Protein AF-A0A420DUA0-F1 (afdb_monomer)

Structure (mmCIF, N/CA/C/O backbone):
data_AF-A0A420DUA0-F1
#
_entry.id   AF-A0A420DUA0-F1
#
loop_
_atom_site.group_PDB
_atom_site.id
_atom_site.type_symbol
_atom_site.label_atom_id
_atom_site.label_alt_id
_atom_site.label_comp_id
_atom_site.label_asym_id
_atom_site.label_entity_id
_atom_site.label_seq_id
_atom_site.pdbx_PDB_ins_code
_atom_site.Cartn_x
_atom_site.Cartn_y
_atom_site.Cartn_z
_atom_site.occupancy
_atom_site.B_iso_or_equiv
_atom_site.auth_seq_id
_atom_site.auth_comp_id
_atom_site.auth_asym_id
_atom_site.auth_atom_id
_atom_site.pdbx_PDB_model_num
ATOM 1 N N . MET A 1 1 ? 11.336 13.262 12.845 1.00 50.44 1 MET A N 1
ATOM 2 C CA . MET A 1 1 ? 9.900 13.340 12.471 1.00 50.44 1 MET A CA 1
ATOM 3 C C . MET A 1 1 ? 9.264 11.969 12.207 1.00 50.44 1 MET A C 1
ATOM 5 O O . MET A 1 1 ? 8.121 11.782 12.602 1.00 50.44 1 MET A O 1
ATOM 9 N N . MET A 1 2 ? 9.987 10.990 11.642 1.00 57.47 2 MET A N 1
ATOM 10 C CA . MET A 1 2 ? 9.4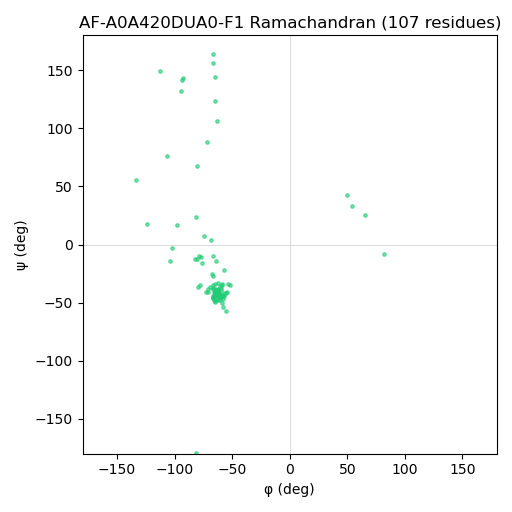81 9.634 11.335 1.00 57.47 2 MET A CA 1
ATOM 11 C C . MET A 1 2 ? 8.846 8.861 12.510 1.00 57.47 2 MET A C 1
ATOM 13 O O . MET A 1 2 ? 7.805 8.237 12.325 1.00 57.47 2 MET A O 1
ATOM 17 N N . GLN A 1 3 ? 9.423 8.922 13.718 1.00 65.31 3 GLN A N 1
ATOM 18 C CA . GLN A 1 3 ? 8.931 8.150 14.874 1.00 65.31 3 GLN A CA 1
ATOM 19 C C . GLN A 1 3 ? 7.530 8.575 15.335 1.00 65.31 3 GLN A C 1
ATOM 21 O O . GLN A 1 3 ? 6.694 7.720 15.599 1.00 65.31 3 GLN A O 1
ATOM 26 N N . ARG A 1 4 ? 7.234 9.883 15.372 1.00 67.69 4 ARG A N 1
ATOM 27 C CA . ARG A 1 4 ? 5.911 10.385 15.787 1.00 67.69 4 ARG A CA 1
ATOM 28 C C . ARG A 1 4 ? 4.811 9.963 14.808 1.00 67.69 4 ARG A C 1
ATOM 30 O O . ARG A 1 4 ? 3.722 9.616 15.242 1.00 67.69 4 ARG A O 1
ATOM 37 N N . ARG A 1 5 ? 5.112 9.959 13.504 1.00 69.12 5 ARG A N 1
ATOM 38 C CA . ARG A 1 5 ? 4.201 9.496 12.444 1.00 69.12 5 ARG A CA 1
ATOM 39 C C . ARG A 1 5 ? 3.939 7.993 12.556 1.00 69.12 5 ARG A C 1
ATOM 41 O O . ARG A 1 5 ? 2.783 7.593 12.565 1.00 69.12 5 ARG A O 1
ATOM 48 N N . LYS A 1 6 ? 4.992 7.179 12.713 1.00 68.31 6 LYS A N 1
ATOM 49 C CA . LYS A 1 6 ? 4.865 5.721 12.902 1.00 68.31 6 LYS A CA 1
ATOM 50 C C . LYS A 1 6 ? 4.010 5.388 14.127 1.00 68.31 6 LYS A C 1
ATOM 52 O O . LYS A 1 6 ? 3.096 4.583 14.025 1.00 68.31 6 LYS A O 1
ATOM 57 N N . LEU A 1 7 ? 4.235 6.094 15.232 1.00 70.38 7 LEU A N 1
ATOM 58 C CA . LEU A 1 7 ? 3.491 5.904 16.476 1.00 70.38 7 LEU A CA 1
ATOM 59 C C . LEU A 1 7 ? 2.009 6.308 16.344 1.00 70.38 7 LEU A C 1
ATOM 61 O O . LEU A 1 7 ? 1.138 5.620 16.860 1.00 70.38 7 LEU A O 1
ATOM 65 N N . LEU A 1 8 ? 1.695 7.379 15.603 1.00 72.38 8 LEU A N 1
ATOM 66 C CA . LEU A 1 8 ? 0.306 7.755 15.299 1.00 72.38 8 LEU A CA 1
ATOM 67 C C . LEU A 1 8 ? -0.400 6.728 14.402 1.00 72.38 8 LEU A C 1
ATOM 69 O O . LEU A 1 8 ? -1.576 6.450 14.613 1.00 72.38 8 LEU A O 1
ATOM 73 N N . LEU A 1 9 ? 0.305 6.150 13.428 1.00 70.94 9 LEU A N 1
ATOM 74 C CA . LEU A 1 9 ? -0.235 5.079 12.584 1.00 70.94 9 LEU A CA 1
ATOM 75 C C . LEU A 1 9 ? -0.428 3.777 13.383 1.00 70.94 9 LEU A C 1
ATOM 77 O O . LEU A 1 9 ? -1.423 3.084 13.208 1.00 70.94 9 LEU A O 1
ATOM 81 N N . GLU A 1 10 ? 0.456 3.466 14.326 1.00 73.12 10 GLU A N 1
ATOM 82 C CA . GLU A 1 10 ? 0.252 2.340 15.246 1.00 73.12 10 GLU A CA 1
ATOM 83 C C . GLU A 1 10 ? -0.970 2.552 16.151 1.00 73.12 10 GLU A C 1
ATOM 85 O O . GLU A 1 10 ? -1.758 1.625 16.328 1.00 73.12 10 GLU A O 1
ATOM 90 N N . ILE A 1 11 ? -1.185 3.775 16.655 1.00 69.12 11 ILE A N 1
ATOM 91 C CA . ILE A 1 11 ? -2.386 4.131 17.434 1.00 69.12 11 ILE A CA 1
ATOM 92 C C . ILE A 1 11 ? -3.663 3.975 16.600 1.00 69.12 11 ILE A C 1
ATOM 94 O O . ILE A 1 11 ? -4.669 3.493 17.112 1.00 69.12 11 ILE A O 1
ATOM 98 N N . LEU A 1 12 ? -3.625 4.333 15.314 1.00 74.50 12 LEU A N 1
ATOM 99 C CA . LEU A 1 12 ? -4.736 4.132 14.374 1.00 74.50 12 LEU A CA 1
ATOM 100 C C . LEU A 1 12 ? -4.896 2.663 13.933 1.00 74.50 12 LEU A C 1
ATOM 102 O O . LEU A 1 12 ? -5.682 2.372 13.034 1.00 74.50 12 LEU A O 1
ATOM 106 N N . ASN A 1 13 ? -4.145 1.741 14.544 1.00 79.75 13 ASN A N 1
ATOM 107 C CA . ASN A 1 13 ? -4.167 0.305 14.292 1.00 79.75 13 ASN A CA 1
ATOM 108 C C . ASN A 1 13 ? -4.070 -0.052 12.799 1.00 79.75 13 ASN A C 1
ATOM 110 O O . ASN A 1 13 ? -4.760 -0.948 12.325 1.00 79.75 13 ASN A O 1
ATOM 114 N N . ILE A 1 14 ? -3.199 0.622 12.036 1.00 84.19 14 ILE A N 1
ATOM 115 C CA . ILE A 1 14 ? -3.098 0.447 10.570 1.00 84.19 14 ILE A CA 1
ATOM 116 C C . ILE A 1 14 ? -2.823 -0.998 10.146 1.00 84.19 14 ILE A C 1
ATOM 118 O O . ILE A 1 14 ? -3.186 -1.397 9.043 1.00 84.19 14 ILE A O 1
ATOM 122 N N . LYS A 1 15 ? -2.276 -1.824 11.041 1.00 85.81 15 LYS A N 1
ATOM 123 C CA . LYS A 1 15 ? -2.131 -3.264 10.823 1.00 85.81 15 LYS A CA 1
ATOM 124 C C . LYS A 1 15 ? -3.451 -3.952 10.447 1.00 85.81 15 LYS A C 1
ATOM 126 O O . LYS A 1 15 ? -3.422 -4.870 9.637 1.00 85.81 15 LYS A O 1
ATOM 131 N N . GLN A 1 16 ? -4.593 -3.505 10.977 1.00 87.38 16 GLN A N 1
ATOM 132 C CA . GLN A 1 16 ? -5.905 -4.067 10.627 1.00 87.38 16 GLN A CA 1
ATOM 133 C C . GLN A 1 16 ? -6.308 -3.777 9.171 1.00 87.38 16 GLN A C 1
ATOM 135 O O . GLN A 1 16 ? -7.053 -4.539 8.561 1.00 87.38 16 GLN A O 1
ATOM 140 N N . LEU A 1 17 ? -5.766 -2.704 8.584 1.00 90.12 17 LEU A N 1
ATOM 141 C CA . LEU A 1 17 ? -6.028 -2.333 7.195 1.00 90.12 17 LEU A CA 1
ATOM 142 C C . LEU A 1 17 ? -5.265 -3.203 6.194 1.00 90.12 17 LEU A C 1
ATOM 144 O O . LEU A 1 17 ? -5.599 -3.199 5.014 1.00 90.12 17 LEU A O 1
ATOM 148 N N . VAL A 1 18 ? -4.247 -3.944 6.643 1.00 91.44 18 VAL A N 1
ATOM 149 C CA . VAL A 1 18 ? -3.464 -4.864 5.809 1.00 91.44 18 VAL A CA 1
ATOM 150 C C . VAL A 1 18 ? -4.231 -6.178 5.653 1.00 91.44 18 VAL A C 1
ATOM 152 O O . VAL A 1 18 ? -3.861 -7.222 6.189 1.00 91.44 18 VAL A O 1
ATOM 155 N N . ASP A 1 19 ? -5.355 -6.097 4.946 1.00 92.50 19 ASP A N 1
ATOM 156 C CA . ASP A 1 19 ? -6.192 -7.243 4.614 1.00 92.50 19 ASP A CA 1
ATOM 157 C C . ASP A 1 19 ? -5.651 -8.020 3.399 1.00 92.50 19 ASP A C 1
ATOM 159 O O . ASP A 1 19 ? -4.620 -7.683 2.807 1.00 92.50 19 ASP A O 1
ATOM 163 N N . ILE A 1 20 ? -6.356 -9.086 3.008 1.00 93.38 20 ILE A N 1
ATOM 164 C CA . ILE A 1 20 ? -5.939 -9.929 1.882 1.00 93.38 20 ILE A CA 1
ATOM 165 C C . ILE A 1 20 ? -5.813 -9.145 0.568 1.00 93.38 20 ILE A C 1
ATOM 167 O O . ILE A 1 20 ? -4.904 -9.420 -0.211 1.00 93.38 20 ILE A O 1
ATOM 171 N N . ARG A 1 21 ? -6.665 -8.138 0.336 1.00 94.00 21 ARG A N 1
ATOM 172 C CA . ARG A 1 21 ? -6.654 -7.346 -0.901 1.00 94.00 21 ARG A CA 1
ATOM 173 C C . ARG A 1 21 ? -5.451 -6.415 -0.933 1.00 94.00 21 ARG A C 1
ATOM 175 O O . ARG A 1 21 ? -4.787 -6.311 -1.960 1.00 94.00 21 ARG A O 1
ATOM 182 N N . VAL A 1 22 ? -5.125 -5.793 0.200 1.00 94.31 22 VAL A N 1
ATOM 183 C CA . VAL A 1 22 ? -3.905 -4.985 0.338 1.00 94.31 22 VAL A CA 1
ATOM 184 C C . VAL A 1 22 ? -2.663 -5.853 0.135 1.00 94.31 22 VAL A C 1
ATOM 186 O O . VAL A 1 22 ? -1.763 -5.464 -0.605 1.00 94.31 22 VAL A O 1
ATOM 189 N N . ILE A 1 23 ? -2.625 -7.057 0.713 1.00 94.31 23 ILE A N 1
ATOM 190 C CA . ILE A 1 23 ? -1.512 -8.004 0.526 1.00 94.31 23 ILE A CA 1
ATOM 191 C C . ILE A 1 23 ? -1.360 -8.406 -0.948 1.00 94.31 23 ILE A C 1
ATOM 193 O O . ILE A 1 23 ? -0.242 -8.439 -1.466 1.00 94.31 23 ILE A O 1
ATOM 197 N N . GLU A 1 24 ? -2.456 -8.708 -1.642 1.00 94.56 24 GLU A N 1
ATOM 198 C CA . GLU A 1 24 ? -2.433 -9.051 -3.068 1.00 94.56 24 GLU A CA 1
ATOM 199 C C . GLU A 1 24 ? -1.954 -7.883 -3.938 1.00 94.56 24 GLU A C 1
ATOM 201 O O . GLU A 1 24 ? -1.136 -8.089 -4.838 1.00 94.56 24 GLU A O 1
ATOM 206 N N . ALA A 1 25 ? -2.385 -6.655 -3.636 1.00 94.50 25 A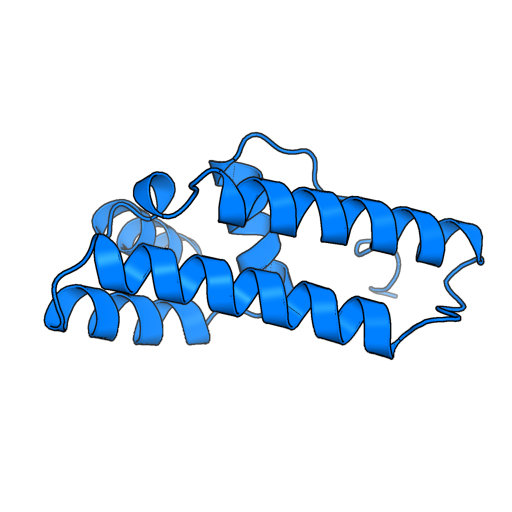LA A N 1
ATOM 207 C CA . ALA A 1 25 ? -1.914 -5.457 -4.325 1.00 94.50 25 ALA A CA 1
ATOM 208 C C . ALA A 1 25 ? -0.406 -5.219 -4.108 1.00 94.50 25 ALA A C 1
ATOM 210 O O . ALA A 1 25 ? 0.317 -4.914 -5.059 1.00 94.50 25 ALA A O 1
ATOM 211 N N . LEU A 1 26 ? 0.102 -5.433 -2.886 1.00 93.69 26 LEU A N 1
ATOM 212 C CA . LEU A 1 26 ? 1.538 -5.346 -2.588 1.00 93.69 26 LEU A CA 1
ATOM 213 C C . LEU A 1 26 ? 2.354 -6.374 -3.383 1.00 93.69 26 LEU A C 1
ATOM 215 O O . LEU A 1 26 ? 3.375 -6.017 -3.972 1.00 93.69 26 LEU A O 1
ATOM 219 N N . LYS A 1 27 ? 1.890 -7.628 -3.442 1.00 92.12 27 LYS A N 1
ATOM 220 C CA . LYS A 1 27 ? 2.539 -8.696 -4.223 1.00 92.12 27 LYS A CA 1
ATOM 221 C C . LYS A 1 27 ? 2.531 -8.402 -5.721 1.00 92.12 27 LYS A C 1
ATOM 223 O O . LYS A 1 27 ? 3.513 -8.669 -6.407 1.00 92.12 27 LYS A O 1
ATOM 228 N N . ARG A 1 28 ? 1.441 -7.835 -6.245 1.00 91.50 28 ARG A N 1
ATOM 229 C CA . ARG A 1 28 ? 1.358 -7.425 -7.654 1.00 91.50 28 ARG A CA 1
ATOM 230 C C . ARG A 1 28 ? 2.399 -6.359 -7.981 1.00 91.50 28 ARG A C 1
ATOM 232 O O . ARG A 1 28 ? 3.087 -6.465 -8.991 1.00 91.50 28 ARG A O 1
ATOM 239 N N . LEU A 1 29 ? 2.549 -5.362 -7.112 1.00 90.31 29 LEU A N 1
ATOM 240 C CA . LEU A 1 29 ? 3.575 -4.337 -7.277 1.00 90.31 29 LEU A CA 1
ATOM 241 C C . LEU A 1 29 ? 4.994 -4.913 -7.217 1.00 90.31 29 LEU A C 1
ATOM 243 O O . LEU A 1 29 ? 5.845 -4.507 -8.000 1.00 90.31 29 LEU A O 1
ATOM 247 N N . GLU A 1 30 ? 5.248 -5.876 -6.329 1.00 89.25 30 GLU A N 1
ATOM 248 C CA . GLU A 1 30 ? 6.531 -6.589 -6.270 1.00 89.25 30 GLU A CA 1
ATOM 249 C C . GLU A 1 30 ? 6.835 -7.328 -7.584 1.00 89.25 30 GLU A C 1
ATOM 251 O O . GLU A 1 30 ? 7.938 -7.213 -8.114 1.00 89.25 30 GLU A O 1
ATOM 256 N N . GLN A 1 31 ? 5.849 -8.021 -8.161 1.00 88.44 31 GLN A N 1
ATOM 257 C CA . GLN A 1 31 ? 5.997 -8.688 -9.459 1.00 88.44 31 GLN A CA 1
ATOM 258 C C . GLN A 1 31 ? 6.298 -7.696 -10.587 1.00 88.44 31 GLN A C 1
ATOM 260 O O . GLN A 1 31 ? 7.167 -7.956 -11.418 1.00 88.44 31 GLN A O 1
ATOM 265 N N . ILE A 1 32 ? 5.606 -6.553 -10.612 1.00 87.94 32 ILE A N 1
ATOM 266 C CA . ILE A 1 32 ? 5.837 -5.505 -11.613 1.00 87.94 32 ILE A CA 1
ATOM 267 C C . ILE A 1 32 ? 7.242 -4.921 -11.468 1.00 87.94 32 ILE A C 1
ATOM 269 O O . ILE A 1 32 ? 7.924 -4.760 -12.474 1.00 87.94 32 ILE A O 1
ATOM 273 N N . ASP A 1 33 ? 7.710 -4.651 -10.248 1.00 85.12 33 ASP A N 1
ATOM 274 C CA . ASP A 1 33 ? 9.079 -4.169 -10.043 1.00 85.12 33 ASP A CA 1
ATOM 275 C C . ASP A 1 33 ? 10.117 -5.194 -10.507 1.00 85.12 33 ASP A C 1
ATOM 277 O O . ASP A 1 33 ? 11.084 -4.814 -11.162 1.00 85.12 33 ASP A O 1
ATOM 281 N N . GLY A 1 34 ? 9.891 -6.486 -10.246 1.00 84.81 34 GLY A N 1
ATOM 282 C CA . GLY A 1 34 ? 10.746 -7.556 -10.763 1.00 84.81 34 GLY A CA 1
ATOM 283 C C . GLY A 1 34 ? 10.796 -7.582 -12.294 1.00 84.81 34 GLY A C 1
ATOM 284 O O . GLY A 1 34 ? 11.867 -7.760 -12.873 1.00 84.81 34 GLY A O 1
ATOM 285 N N . LEU A 1 35 ? 9.665 -7.336 -12.965 1.00 84.44 35 LEU A N 1
ATOM 286 C CA . LEU A 1 35 ? 9.620 -7.202 -14.424 1.00 84.44 35 LEU A CA 1
ATOM 287 C C . LEU A 1 35 ? 10.376 -5.960 -14.907 1.00 84.44 35 LEU A C 1
ATOM 289 O O . LEU A 1 35 ? 11.162 -6.058 -15.842 1.00 84.44 35 LEU A O 1
ATOM 293 N N . VAL A 1 36 ? 10.178 -4.802 -14.273 1.00 83.06 36 VAL A N 1
ATOM 294 C CA . VAL A 1 36 ? 10.890 -3.562 -14.630 1.00 83.06 36 VAL A CA 1
ATOM 295 C C . VAL A 1 36 ? 12.397 -3.729 -14.465 1.00 83.06 36 VAL A C 1
ATOM 297 O O . VAL A 1 36 ? 13.160 -3.320 -15.337 1.00 83.06 36 VAL A O 1
ATOM 300 N N . GLN A 1 37 ? 12.825 -4.371 -13.379 1.00 82.31 37 GLN A N 1
ATOM 301 C CA . GLN A 1 37 ? 14.228 -4.687 -13.144 1.00 82.31 37 GLN A CA 1
ATOM 302 C C . GLN A 1 37 ? 14.780 -5.640 -14.211 1.00 82.31 37 GLN A C 1
ATOM 304 O O . GLN A 1 37 ? 15.906 -5.456 -14.664 1.00 82.31 37 GLN A O 1
ATOM 309 N N . TRP A 1 38 ? 13.995 -6.633 -14.642 1.00 82.44 38 TRP A N 1
ATOM 310 C CA . TRP A 1 38 ? 14.390 -7.549 -15.715 1.00 82.44 38 TRP A CA 1
ATOM 311 C C . TRP A 1 38 ? 14.621 -6.835 -17.052 1.00 82.44 38 TRP A C 1
ATOM 313 O O . TRP A 1 38 ? 15.526 -7.208 -17.793 1.00 82.44 38 TRP A O 1
ATOM 323 N N . TYR A 1 39 ? 13.876 -5.764 -17.327 1.00 82.88 39 TYR A N 1
ATOM 324 C CA . TYR A 1 39 ? 14.126 -4.867 -18.458 1.00 82.88 39 TYR A CA 1
ATOM 325 C C . TYR A 1 39 ? 15.233 -3.829 -18.186 1.00 82.88 39 TYR A C 1
ATOM 327 O O . TYR A 1 39 ? 15.243 -2.768 -18.801 1.00 82.88 39 TYR A O 1
ATOM 335 N N . GLU A 1 40 ? 16.155 -4.097 -17.257 1.00 80.44 40 GLU A N 1
ATOM 336 C CA . GLU A 1 40 ? 17.262 -3.197 -16.888 1.00 80.44 40 GLU A CA 1
ATOM 337 C C . GLU A 1 40 ? 16.788 -1.783 -16.493 1.00 80.44 40 GLU A C 1
ATOM 339 O O . GLU A 1 40 ? 17.442 -0.780 -16.764 1.00 80.44 40 GLU A O 1
ATOM 344 N N . GLY A 1 41 ? 15.608 -1.681 -15.873 1.00 68.75 41 GLY A N 1
ATOM 345 C CA . GLY A 1 41 ? 15.021 -0.404 -15.461 1.00 68.75 41 GLY A CA 1
ATOM 346 C C . GLY A 1 41 ? 14.287 0.353 -16.574 1.00 68.75 41 GLY A C 1
ATOM 347 O O . GLY A 1 41 ? 13.565 1.309 -16.276 1.00 68.75 41 GLY A O 1
ATOM 348 N N . LEU A 1 42 ? 14.370 -0.092 -17.835 1.00 73.50 42 LEU A N 1
ATOM 349 C CA . LEU A 1 42 ? 13.483 0.369 -18.905 1.00 73.50 42 LEU A CA 1
ATOM 350 C C . LEU A 1 42 ? 12.094 -0.219 -18.674 1.00 73.50 42 LEU A C 1
ATOM 352 O O . LEU A 1 42 ? 11.765 -1.283 -19.183 1.00 73.50 42 LEU A O 1
ATOM 356 N N . ASN A 1 43 ? 11.263 0.475 -17.895 1.00 72.00 43 ASN A N 1
ATOM 357 C CA . ASN A 1 43 ? 9.885 0.055 -17.671 1.00 72.00 43 ASN A CA 1
ATOM 358 C C . ASN A 1 43 ? 9.104 0.092 -19.003 1.00 72.00 43 ASN A C 1
ATOM 360 O O . ASN A 1 43 ? 8.747 1.186 -19.450 1.00 72.00 43 ASN A O 1
ATOM 364 N N . PRO A 1 44 ? 8.779 -1.058 -19.629 1.00 77.88 44 PRO A N 1
ATOM 365 C CA . PRO A 1 44 ? 8.038 -1.071 -20.891 1.00 77.88 44 PRO A CA 1
ATOM 366 C C . PRO A 1 44 ? 6.546 -0.798 -20.670 1.00 77.88 44 PRO A C 1
ATOM 368 O O . PRO A 1 44 ? 5.797 -0.589 -21.622 1.00 77.88 44 PRO A O 1
ATOM 371 N N . PHE A 1 45 ? 6.104 -0.822 -19.409 1.00 82.12 45 PHE A N 1
ATOM 372 C CA . PHE A 1 45 ? 4.711 -0.784 -18.997 1.00 82.12 45 PHE A CA 1
ATOM 373 C C . PHE A 1 45 ? 4.493 0.234 -17.858 1.00 82.12 45 PHE A C 1
ATOM 375 O O . PHE A 1 45 ? 3.958 -0.128 -16.804 1.00 82.12 45 PHE A O 1
ATOM 382 N N . PRO A 1 46 ? 4.874 1.517 -18.031 1.00 83.62 46 PRO A N 1
ATOM 383 C CA . PRO A 1 46 ? 4.762 2.531 -16.977 1.00 83.62 46 PRO A CA 1
ATOM 384 C C . PRO A 1 46 ? 3.334 2.654 -16.438 1.00 83.62 46 PRO A C 1
ATOM 386 O O . PRO A 1 46 ? 3.125 2.637 -15.229 1.00 83.62 46 PRO A O 1
ATOM 389 N N . HIS A 1 47 ? 2.343 2.618 -17.326 1.00 88.44 47 HIS A N 1
ATOM 390 C CA . HIS A 1 47 ? 0.933 2.683 -16.945 1.00 88.44 47 HIS A CA 1
ATOM 391 C C . HIS A 1 47 ? 0.441 1.462 -16.161 1.00 88.44 47 HIS A C 1
ATOM 393 O O . HIS A 1 47 ? -0.490 1.579 -15.371 1.00 88.44 47 HIS A O 1
ATOM 399 N N . VAL A 1 48 ? 1.054 0.287 -16.344 1.00 88.06 48 VAL A N 1
ATOM 400 C CA . VAL A 1 48 ? 0.706 -0.906 -15.554 1.00 88.06 48 VAL A CA 1
ATOM 401 C C . VAL A 1 48 ? 1.198 -0.743 -14.118 1.00 88.06 48 VAL A C 1
ATOM 403 O O . VAL A 1 48 ? 0.488 -1.109 -13.183 1.00 88.06 48 VAL A O 1
ATOM 406 N N . LYS A 1 49 ? 2.378 -0.140 -13.933 1.00 87.12 49 LYS A N 1
ATOM 407 C CA . LYS A 1 49 ? 2.891 0.207 -12.605 1.00 87.12 49 LYS A CA 1
ATOM 408 C C . LYS A 1 49 ? 2.012 1.258 -11.927 1.00 87.12 49 LYS A C 1
ATOM 410 O O . LYS A 1 49 ? 1.573 1.028 -10.806 1.00 87.12 49 LYS A O 1
ATOM 415 N N . GLU A 1 50 ? 1.682 2.343 -12.6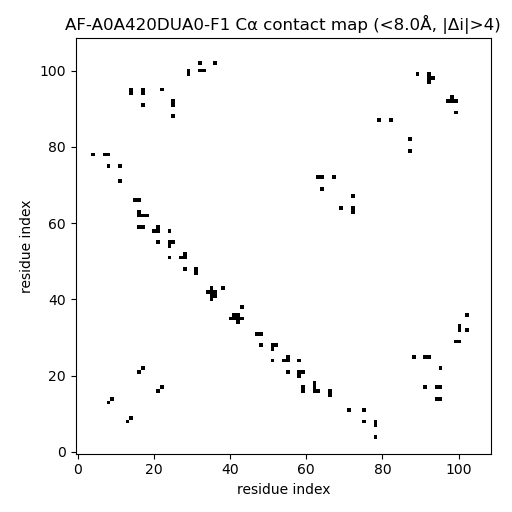27 1.00 89.25 50 GLU A N 1
ATOM 416 C CA . GLU A 1 50 ? 0.774 3.386 -12.120 1.00 89.25 50 GLU A CA 1
ATOM 417 C C . GLU A 1 50 ? -0.595 2.809 -11.726 1.00 89.25 50 GLU A C 1
ATOM 419 O O . GLU A 1 50 ? -1.140 3.144 -10.672 1.00 89.25 50 GLU A O 1
ATOM 424 N N . LEU A 1 51 ? -1.142 1.899 -12.541 1.00 91.25 51 LEU A N 1
ATOM 425 C CA . LEU A 1 51 ? -2.403 1.224 -12.246 1.00 91.2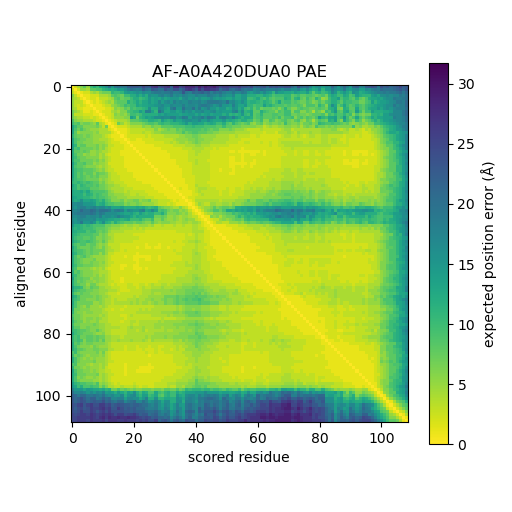5 51 LEU A CA 1
ATOM 426 C C . LEU A 1 51 ? -2.306 0.395 -10.962 1.00 91.25 51 LEU A C 1
ATOM 428 O O . LEU A 1 51 ? -3.169 0.520 -10.096 1.00 91.25 51 LEU A O 1
ATOM 432 N N . ALA A 1 52 ? -1.253 -0.408 -10.808 1.00 91.00 52 ALA A N 1
ATOM 433 C CA . ALA A 1 52 ? -1.058 -1.229 -9.616 1.00 91.00 52 ALA A CA 1
ATOM 434 C C . ALA A 1 52 ? -0.833 -0.387 -8.345 1.00 91.00 52 ALA A C 1
ATOM 436 O O . ALA A 1 52 ? -1.298 -0.752 -7.263 1.00 91.00 52 ALA A O 1
ATOM 437 N N . GLU A 1 53 ? -0.172 0.769 -8.458 1.00 91.06 53 GLU A N 1
ATOM 438 C CA . GLU A 1 53 ? -0.034 1.728 -7.353 1.00 91.06 53 GLU A CA 1
ATOM 439 C C . GLU A 1 53 ? -1.398 2.325 -6.970 1.00 91.06 53 GLU A C 1
ATOM 441 O O . GLU A 1 53 ? -1.732 2.434 -5.785 1.00 91.06 53 GLU A O 1
ATOM 446 N N . GLY A 1 54 ? -2.228 2.638 -7.969 1.00 91.50 54 GLY A N 1
ATOM 447 C CA . GLY A 1 54 ? -3.614 3.058 -7.774 1.00 91.50 54 GLY A CA 1
ATOM 448 C C . GLY A 1 54 ? -4.474 1.990 -7.093 1.00 91.50 54 GLY A C 1
ATOM 449 O O . GLY A 1 54 ? -5.224 2.306 -6.169 1.00 91.50 54 GLY A O 1
ATOM 450 N N . GLU A 1 55 ? -4.339 0.725 -7.491 1.00 92.62 55 GLU A N 1
ATOM 451 C CA . GLU A 1 55 ? -5.050 -0.407 -6.884 1.00 92.62 55 GLU A CA 1
ATOM 452 C C . GLU A 1 55 ? -4.665 -0.615 -5.416 1.00 92.62 55 GLU A C 1
ATOM 454 O O . GLU A 1 55 ? -5.543 -0.854 -4.582 1.00 92.62 55 GLU A O 1
ATOM 459 N N . LEU A 1 56 ? -3.378 -0.478 -5.073 1.00 93.56 56 LEU A N 1
ATOM 460 C CA . LEU A 1 56 ? -2.925 -0.530 -3.682 1.00 93.56 56 LEU A CA 1
ATOM 461 C C . LEU A 1 56 ? -3.581 0.577 -2.853 1.00 93.56 56 LEU A C 1
ATOM 463 O O . LEU A 1 56 ? -4.120 0.306 -1.777 1.00 93.56 56 LEU A O 1
ATOM 467 N N . LYS A 1 57 ? -3.571 1.814 -3.366 1.00 92.44 57 LYS A N 1
ATOM 468 C CA . LYS A 1 57 ? -4.204 2.954 -2.696 1.00 92.44 57 LYS A CA 1
ATOM 469 C C . LYS A 1 57 ? -5.695 2.710 -2.474 1.00 92.44 57 LYS A C 1
ATOM 471 O O . LYS A 1 57 ? -6.170 2.859 -1.351 1.00 92.44 57 LYS A O 1
ATOM 476 N N . GLN A 1 58 ? -6.419 2.310 -3.518 1.00 92.31 58 GLN A N 1
ATOM 477 C CA . GLN A 1 58 ? -7.857 2.049 -3.431 1.00 92.31 58 GLN A CA 1
ATOM 478 C C . GLN A 1 58 ? -8.174 0.913 -2.458 1.00 92.31 58 GLN A C 1
ATOM 480 O O . GLN A 1 58 ? -9.119 1.025 -1.683 1.00 92.31 58 GLN A O 1
ATOM 485 N N . SER A 1 59 ? -7.376 -0.157 -2.461 1.00 93.25 59 SER A N 1
ATOM 486 C CA . SER A 1 59 ? -7.564 -1.290 -1.548 1.00 93.25 59 SER A CA 1
ATOM 487 C C . SER A 1 59 ? -7.396 -0.862 -0.092 1.00 93.25 59 SER A C 1
ATOM 489 O O . SER A 1 59 ? -8.224 -1.203 0.749 1.00 93.25 59 SER A O 1
ATOM 491 N N . LEU A 1 60 ? -6.375 -0.050 0.196 1.00 93.31 60 LEU A N 1
ATOM 492 C CA . LEU A 1 60 ? -6.141 0.478 1.536 1.00 93.31 60 LEU A CA 1
ATOM 493 C C . LEU A 1 60 ? -7.242 1.451 1.976 1.00 93.31 60 LEU A C 1
ATOM 495 O O . LEU A 1 60 ? -7.724 1.360 3.102 1.00 93.31 60 LEU A O 1
ATOM 499 N N . GLU A 1 61 ? -7.656 2.372 1.103 1.00 91.75 61 GLU A N 1
ATOM 500 C CA . GLU A 1 61 ? -8.742 3.313 1.399 1.00 91.75 61 GLU A CA 1
ATOM 501 C C . GLU A 1 61 ? -10.073 2.579 1.622 1.00 91.75 61 GLU A C 1
ATOM 503 O O . GLU A 1 61 ? -10.815 2.931 2.537 1.00 91.75 61 GLU A O 1
ATOM 508 N N . ALA A 1 62 ? -10.357 1.526 0.850 1.00 92.00 62 ALA A N 1
ATOM 509 C CA . ALA A 1 62 ? -11.537 0.686 1.038 1.00 92.00 62 ALA A CA 1
ATOM 510 C C . ALA A 1 62 ? -11.494 -0.078 2.372 1.00 92.00 62 ALA A C 1
ATOM 512 O O . ALA A 1 62 ? -12.493 -0.104 3.095 1.00 92.00 62 ALA A O 1
ATOM 513 N N . ALA A 1 63 ? -10.341 -0.654 2.729 1.00 92.88 63 ALA A N 1
ATOM 514 C CA . ALA A 1 63 ? -10.146 -1.306 4.022 1.00 92.88 63 ALA A CA 1
ATOM 515 C C . ALA A 1 63 ? -10.335 -0.312 5.1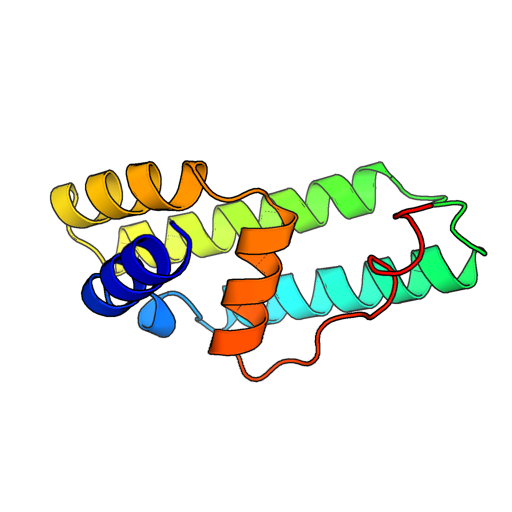80 1.00 92.88 63 ALA A C 1
ATOM 517 O O . ALA A 1 63 ? -11.029 -0.618 6.150 1.00 92.88 63 ALA A O 1
ATOM 518 N N . ALA A 1 64 ? -9.784 0.899 5.054 1.00 91.25 64 ALA A N 1
ATOM 519 C CA . ALA A 1 64 ? -9.932 1.963 6.041 1.00 91.25 64 ALA A CA 1
ATOM 520 C C . ALA A 1 64 ? -11.393 2.395 6.192 1.00 91.25 64 ALA A C 1
ATOM 522 O O . ALA A 1 64 ? -11.896 2.445 7.308 1.00 91.25 64 ALA A O 1
ATOM 523 N N . HIS A 1 65 ? -12.103 2.622 5.087 1.00 89.19 65 HIS A N 1
ATOM 524 C CA . HIS A 1 65 ? -13.527 2.957 5.116 1.00 89.19 65 HIS A CA 1
ATOM 525 C C . HIS A 1 65 ? -14.388 1.889 5.795 1.00 89.19 65 HIS A C 1
ATOM 527 O O . HIS A 1 65 ? -15.394 2.225 6.415 1.00 89.19 65 HIS A O 1
ATOM 533 N N . HIS A 1 66 ? -14.028 0.611 5.668 1.00 89.25 66 HIS A N 1
ATOM 534 C CA . HIS A 1 66 ? -14.800 -0.463 6.283 1.00 89.25 66 HIS A CA 1
ATOM 535 C C . HIS A 1 66 ? -14.528 -0.606 7.787 1.00 89.25 66 HIS A C 1
ATOM 537 O O . HIS A 1 66 ? -15.437 -0.955 8.541 1.00 89.25 66 HIS A O 1
ATOM 543 N N . GLN A 1 67 ? -13.286 -0.367 8.210 1.00 88.94 67 GLN A N 1
ATOM 544 C CA . GLN A 1 67 ? -12.808 -0.707 9.553 1.00 88.94 67 GLN A CA 1
ATOM 545 C C . GLN A 1 67 ? -12.679 0.496 10.494 1.00 88.94 67 GLN A C 1
ATOM 547 O O . GLN A 1 67 ? -12.537 0.306 11.699 1.00 88.94 67 GLN A O 1
ATOM 552 N N . MET A 1 68 ? -12.713 1.719 9.964 1.00 91.19 68 MET A N 1
ATOM 553 C CA . MET A 1 68 ? -12.568 2.956 10.728 1.00 91.19 68 MET A CA 1
ATOM 554 C C . MET A 1 68 ? -13.863 3.762 10.731 1.00 91.19 68 MET A C 1
ATOM 556 O O . MET A 1 68 ? -14.625 3.776 9.765 1.00 91.19 68 MET A O 1
ATOM 560 N N . THR A 1 69 ? -14.080 4.504 11.810 1.00 90.62 69 THR A N 1
ATOM 561 C CA . THR A 1 69 ? -15.066 5.586 11.832 1.00 90.62 69 THR A CA 1
ATOM 562 C C . THR A 1 69 ? -14.638 6.730 10.908 1.00 90.62 69 THR A C 1
ATOM 564 O O . THR A 1 69 ? -13.477 6.850 10.517 1.00 90.62 69 THR A O 1
ATOM 567 N N . GLU A 1 70 ? -15.561 7.629 10.570 1.00 88.69 70 GLU A N 1
ATOM 568 C CA . GLU A 1 70 ? -15.271 8.764 9.683 1.00 88.69 70 GLU A CA 1
ATOM 569 C C . GLU A 1 70 ? -14.182 9.706 10.239 1.00 88.69 70 GLU A C 1
ATOM 571 O O . GLU A 1 70 ? -13.347 10.225 9.488 1.00 88.69 70 GLU A O 1
ATOM 576 N N . SER A 1 71 ? -14.141 9.899 11.563 1.00 87.56 71 SER A N 1
ATOM 577 C CA . SER A 1 71 ? -13.120 10.716 12.229 1.00 87.56 71 SER A CA 1
ATOM 578 C C . SER A 1 71 ? -11.745 10.044 12.214 1.00 87.56 71 SER A C 1
ATOM 580 O O . SER A 1 71 ? -10.743 10.709 11.939 1.00 87.56 71 SER A O 1
ATOM 582 N N . GLU A 1 72 ? -11.691 8.731 12.445 1.00 87.88 72 GLU A N 1
ATOM 583 C CA . GLU A 1 72 ? -10.470 7.926 12.343 1.00 87.88 72 GLU A CA 1
ATOM 584 C C . GLU A 1 72 ? -9.954 7.876 10.907 1.00 87.88 72 GLU A C 1
ATOM 586 O O . GLU A 1 72 ? -8.768 8.106 10.687 1.00 87.88 72 GLU A O 1
ATOM 591 N N . PHE A 1 73 ? -10.836 7.677 9.925 1.00 89.12 73 PHE A N 1
ATOM 592 C CA . PHE A 1 73 ? -10.486 7.697 8.506 1.00 89.12 73 PHE A CA 1
ATOM 593 C C . PHE A 1 73 ? -9.900 9.052 8.091 1.00 89.12 73 PHE A C 1
ATOM 595 O O . PHE A 1 73 ? -8.861 9.117 7.434 1.00 89.12 73 PHE A O 1
ATOM 602 N N . SER A 1 74 ? -10.519 10.152 8.527 1.00 88.88 74 SER A N 1
ATOM 603 C CA . SER A 1 74 ? -10.028 11.507 8.253 1.00 88.88 74 SER A CA 1
ATOM 604 C C . SER A 1 74 ? -8.655 11.763 8.886 1.00 88.88 74 SER A C 1
ATOM 606 O O . SER A 1 74 ? -7.773 12.362 8.261 1.00 88.88 74 SER A O 1
ATOM 608 N N . ALA A 1 75 ? -8.448 11.297 10.123 1.00 87.62 75 ALA A N 1
ATOM 609 C CA . ALA A 1 75 ? -7.166 11.396 10.814 1.00 87.62 75 ALA A CA 1
ATOM 610 C C . ALA A 1 75 ? -6.088 10.533 10.142 1.00 87.62 75 ALA A C 1
ATOM 612 O O . ALA A 1 75 ? -4.975 11.017 9.922 1.00 87.62 75 ALA A O 1
ATOM 613 N N . PHE A 1 76 ? -6.434 9.298 9.769 1.00 89.06 76 PHE A N 1
ATOM 614 C CA . PHE A 1 76 ? -5.591 8.396 8.996 1.00 89.06 76 PHE A CA 1
ATOM 615 C C . PHE A 1 76 ? -5.156 9.055 7.697 1.00 89.06 76 PHE A C 1
ATOM 617 O O . PHE A 1 76 ? -3.960 9.235 7.505 1.00 89.06 76 PHE A O 1
ATOM 624 N N . LYS A 1 77 ? -6.095 9.502 6.860 1.00 89.25 77 LYS A N 1
ATOM 625 C CA . LYS A 1 77 ? -5.795 10.099 5.555 1.00 89.25 77 LYS A CA 1
ATOM 626 C C . LYS A 1 77 ? -4.859 11.301 5.674 1.00 89.25 77 LYS A C 1
ATOM 628 O O . LYS A 1 77 ? -3.846 11.365 4.986 1.00 89.25 77 LYS A O 1
ATOM 633 N N . ARG A 1 78 ? -5.107 12.195 6.641 1.00 88.50 78 ARG A N 1
ATOM 634 C CA . ARG A 1 78 ? -4.229 13.348 6.912 1.00 88.50 78 ARG A CA 1
ATOM 635 C C . ARG A 1 78 ? -2.798 12.939 7.280 1.00 88.50 78 ARG A C 1
ATOM 637 O O . ARG A 1 78 ? -1.867 13.665 6.939 1.00 88.50 78 ARG A O 1
ATOM 644 N N . GLN A 1 79 ? -2.611 11.855 8.031 1.00 85.69 79 GLN A N 1
ATOM 645 C CA . GLN A 1 79 ? -1.274 11.357 8.381 1.00 85.69 79 GLN A CA 1
ATOM 646 C C . GLN A 1 79 ? -0.648 10.551 7.239 1.00 85.69 79 GLN A C 1
ATOM 648 O O . GLN A 1 79 ? 0.559 10.632 7.019 1.00 85.69 79 GLN A O 1
ATOM 653 N N . TRP A 1 80 ? -1.467 9.794 6.515 1.00 88.38 80 TRP A N 1
ATOM 654 C CA . TRP A 1 80 ? -1.067 8.922 5.422 1.00 88.38 80 TRP A CA 1
ATOM 655 C C . TRP A 1 80 ? -0.545 9.716 4.228 1.00 88.38 80 TRP A C 1
ATOM 657 O O . TRP A 1 80 ? 0.550 9.438 3.746 1.00 88.38 80 TRP A O 1
ATOM 667 N N . ASP A 1 81 ? -1.251 10.777 3.835 1.00 88.88 81 ASP A N 1
ATOM 668 C CA . ASP A 1 81 ? -0.892 11.640 2.703 1.00 88.88 81 ASP A CA 1
ATOM 669 C C . ASP A 1 81 ? 0.402 12.451 2.934 1.00 88.88 81 ASP A C 1
ATOM 671 O O . ASP A 1 81 ? 0.935 13.052 2.006 1.00 88.88 81 ASP A O 1
ATOM 675 N N . GLN A 1 82 ? 0.946 12.460 4.159 1.00 87.50 82 GLN A N 1
ATOM 676 C CA . GLN A 1 82 ? 2.262 13.049 4.454 1.00 87.50 82 GLN A CA 1
ATOM 677 C C . GLN A 1 82 ? 3.431 12.110 4.129 1.00 87.50 82 GLN A C 1
ATOM 679 O O . GLN A 1 82 ? 4.586 12.532 4.195 1.00 87.50 82 GLN A O 1
ATOM 684 N N . ALA A 1 83 ? 3.168 10.827 3.880 1.00 84.94 83 ALA A N 1
ATOM 685 C CA . ALA A 1 83 ? 4.176 9.869 3.450 1.00 84.94 83 ALA A CA 1
ATOM 686 C C . ALA A 1 83 ? 4.204 9.787 1.921 1.00 84.94 83 ALA A C 1
ATOM 688 O O . ALA A 1 83 ? 3.158 9.827 1.275 1.00 84.94 83 ALA A O 1
ATOM 689 N N . THR A 1 84 ? 5.395 9.653 1.335 1.00 85.38 84 THR A N 1
ATOM 690 C CA . THR A 1 84 ? 5.498 9.418 -0.114 1.00 85.38 84 THR A CA 1
ATOM 691 C C . THR A 1 84 ? 4.913 8.042 -0.466 1.00 85.38 84 THR A C 1
ATOM 693 O O . THR A 1 84 ? 4.912 7.155 0.393 1.00 85.38 84 THR A O 1
ATOM 696 N N . PRO A 1 85 ? 4.463 7.797 -1.712 1.00 83.75 85 PRO A N 1
ATOM 697 C CA . PRO A 1 85 ? 3.969 6.476 -2.121 1.00 83.75 85 PRO A CA 1
ATOM 698 C C . PRO A 1 85 ? 4.957 5.342 -1.810 1.00 83.75 85 PRO A C 1
ATOM 700 O O . PRO A 1 85 ? 4.568 4.251 -1.390 1.00 83.75 85 PRO A O 1
ATOM 703 N N . LEU A 1 86 ? 6.254 5.633 -1.928 1.00 83.56 86 LEU A N 1
ATOM 704 C CA . LEU A 1 86 ? 7.329 4.717 -1.575 1.00 83.56 86 LEU A CA 1
ATOM 705 C C . LEU A 1 86 ? 7.365 4.398 -0.075 1.00 83.56 86 LEU A C 1
ATOM 707 O O . LEU A 1 86 ? 7.422 3.233 0.320 1.00 83.56 86 LEU A O 1
ATOM 711 N N . GLU A 1 87 ? 7.314 5.429 0.773 1.00 86.25 87 GLU A N 1
ATOM 712 C CA . GLU A 1 87 ? 7.280 5.268 2.228 1.00 86.25 87 GLU A CA 1
ATOM 713 C C . GLU A 1 87 ? 6.028 4.516 2.687 1.00 86.25 87 GLU A C 1
ATOM 715 O O . GLU A 1 87 ? 6.120 3.645 3.555 1.00 86.25 87 GLU A O 1
ATOM 720 N N . GLN A 1 88 ? 4.878 4.845 2.094 1.00 88.69 88 GLN A N 1
ATOM 721 C CA . GLN A 1 88 ? 3.592 4.195 2.330 1.00 88.69 88 GLN A CA 1
ATOM 722 C C . GLN A 1 88 ? 3.681 2.702 2.021 1.00 88.69 88 GLN A C 1
ATOM 724 O O . GLN A 1 88 ? 3.417 1.870 2.888 1.00 88.69 88 GLN A O 1
ATOM 729 N N . ARG A 1 89 ? 4.132 2.351 0.812 1.00 89.06 89 ARG A N 1
ATOM 730 C CA . ARG A 1 89 ? 4.305 0.958 0.398 1.00 89.06 89 ARG A CA 1
ATOM 731 C C . ARG A 1 89 ? 5.285 0.212 1.296 1.00 89.06 89 ARG A C 1
ATOM 733 O O . ARG A 1 89 ? 4.972 -0.891 1.733 1.00 89.06 89 ARG A O 1
ATOM 740 N N . ARG A 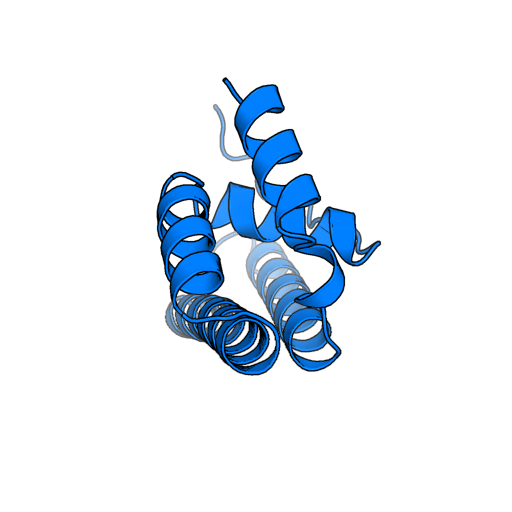1 90 ? 6.437 0.812 1.622 1.00 87.31 90 ARG A N 1
ATOM 741 C CA . ARG A 1 90 ? 7.426 0.201 2.525 1.00 87.31 90 ARG A CA 1
ATOM 742 C C . ARG A 1 90 ? 6.816 -0.118 3.888 1.00 87.31 90 ARG A C 1
ATOM 744 O O . ARG A 1 90 ? 7.035 -1.204 4.415 1.00 87.31 90 ARG A O 1
ATOM 751 N N . TYR A 1 91 ? 6.037 0.808 4.439 1.00 88.00 91 TYR A N 1
ATOM 752 C CA . TYR A 1 91 ? 5.360 0.603 5.714 1.00 88.00 91 TYR A CA 1
ATOM 753 C C . TYR A 1 91 ? 4.315 -0.520 5.640 1.00 88.00 91 TYR A C 1
ATOM 755 O O . TYR A 1 91 ? 4.257 -1.361 6.532 1.00 88.00 91 TYR A O 1
ATOM 763 N N . LEU A 1 92 ? 3.536 -0.596 4.557 1.00 91.00 92 LEU A N 1
ATOM 764 C CA . LEU A 1 92 ? 2.576 -1.686 4.357 1.00 91.00 92 LEU A CA 1
ATOM 765 C C . LEU A 1 92 ? 3.264 -3.050 4.192 1.00 91.00 92 LEU A C 1
ATOM 767 O O . LEU A 1 92 ? 2.793 -4.026 4.768 1.00 91.00 92 LEU A O 1
ATOM 771 N N . CYS A 1 93 ? 4.390 -3.126 3.473 1.00 91.25 93 CYS A N 1
ATOM 772 C CA . CYS A 1 93 ? 5.206 -4.343 3.385 1.00 91.25 93 CYS A CA 1
ATOM 773 C C . CYS A 1 93 ? 5.720 -4.783 4.766 1.00 91.25 93 CYS A C 1
ATOM 775 O O . CYS A 1 93 ? 5.604 -5.961 5.100 1.00 91.25 93 CYS A O 1
ATOM 777 N N . GLU A 1 94 ? 6.222 -3.846 5.586 1.00 90.25 94 GLU A N 1
ATOM 778 C CA . GLU A 1 94 ? 6.667 -4.119 6.965 1.00 90.25 94 GLU A CA 1
ATOM 779 C C . GLU A 1 94 ? 5.525 -4.719 7.800 1.00 90.25 94 GLU A C 1
ATOM 781 O O . GLU A 1 94 ? 5.700 -5.748 8.451 1.00 90.25 94 GLU A O 1
ATOM 786 N N . LEU A 1 95 ? 4.332 -4.121 7.731 1.00 89.88 95 LEU A N 1
ATOM 787 C CA . LEU A 1 95 ? 3.150 -4.612 8.443 1.00 89.88 95 LEU A CA 1
ATOM 788 C C . LEU A 1 95 ? 2.659 -5.976 7.932 1.00 89.88 95 LEU A C 1
ATOM 790 O O . LEU A 1 95 ? 2.176 -6.783 8.729 1.00 89.88 95 LEU A O 1
ATOM 794 N N . ALA A 1 96 ? 2.787 -6.234 6.628 1.00 89.75 96 ALA A N 1
ATOM 795 C CA . ALA A 1 96 ? 2.405 -7.487 5.980 1.00 89.75 96 ALA A CA 1
ATOM 796 C C . ALA A 1 96 ? 3.434 -8.619 6.170 1.00 89.75 96 ALA A C 1
ATOM 798 O O . ALA A 1 96 ? 3.156 -9.760 5.800 1.00 89.75 96 ALA A O 1
ATOM 799 N N . GLY A 1 97 ? 4.626 -8.321 6.702 1.00 89.44 97 GLY A N 1
ATOM 800 C CA . GLY A 1 97 ? 5.740 -9.271 6.755 1.00 89.44 97 GLY A CA 1
ATOM 801 C C . GLY A 1 97 ? 6.282 -9.649 5.371 1.00 89.44 97 GLY A C 1
ATOM 802 O O . GLY A 1 97 ? 6.830 -10.737 5.207 1.00 89.44 97 GLY A O 1
ATOM 803 N N . LEU A 1 98 ? 6.101 -8.780 4.373 1.00 87.31 98 LEU A N 1
ATOM 804 C CA . LEU A 1 98 ? 6.585 -8.985 3.010 1.00 87.31 98 LEU A CA 1
ATOM 805 C C . LEU A 1 98 ? 7.965 -8.353 2.829 1.00 87.31 98 LEU A C 1
ATOM 807 O O . LEU A 1 98 ? 8.251 -7.276 3.358 1.00 87.31 98 LEU A O 1
ATOM 811 N N . SER A 1 99 ? 8.812 -9.014 2.042 1.00 77.81 99 SER A N 1
ATOM 812 C CA . SER A 1 99 ? 10.082 -8.447 1.602 1.00 77.81 99 SER A CA 1
ATOM 813 C C . SER A 1 99 ? 9.837 -7.234 0.703 1.00 77.81 99 SER A C 1
ATOM 815 O O . SER A 1 99 ? 8.875 -7.176 -0.060 1.00 77.81 99 SER A O 1
ATOM 817 N N . TYR A 1 100 ? 10.707 -6.236 0.822 1.00 69.44 100 TYR A N 1
ATOM 818 C CA . TYR A 1 100 ? 10.662 -5.047 -0.016 1.00 69.44 100 TYR A CA 1
ATOM 819 C C . TYR A 1 100 ? 11.607 -5.233 -1.214 1.00 69.44 100 TYR A C 1
ATOM 821 O O . TYR A 1 100 ? 12.757 -5.624 -0.989 1.00 69.44 100 TYR A O 1
ATOM 829 N N . PRO A 1 101 ? 11.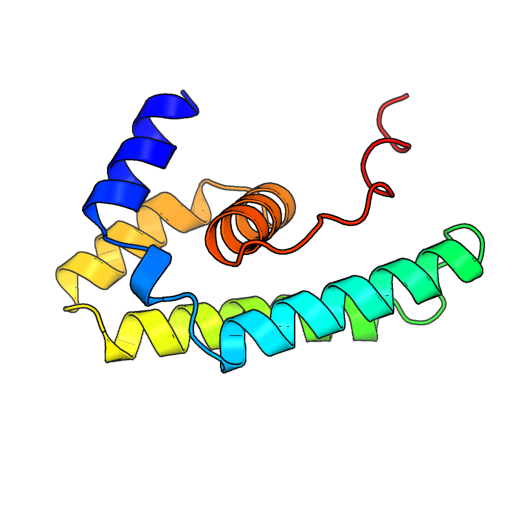182 -4.959 -2.462 1.00 59.66 101 PRO A N 1
ATOM 830 C CA . PRO A 1 101 ? 12.081 -5.056 -3.606 1.00 59.66 101 PRO A CA 1
ATOM 831 C C . PRO A 1 101 ? 13.202 -4.014 -3.485 1.00 59.66 101 PRO A C 1
ATOM 833 O O . PRO A 1 101 ? 12.955 -2.817 -3.356 1.00 59.66 101 PRO A O 1
ATOM 836 N N . SER A 1 102 ? 14.453 -4.479 -3.513 1.00 53.81 102 SER A N 1
ATOM 837 C CA . SER A 1 102 ? 15.664 -3.676 -3.276 1.00 53.81 102 SER A CA 1
ATOM 838 C C . SER A 1 102 ? 15.915 -2.582 -4.319 1.00 53.81 102 SER A C 1
ATOM 840 O O . SER A 1 102 ? 16.707 -1.681 -4.066 1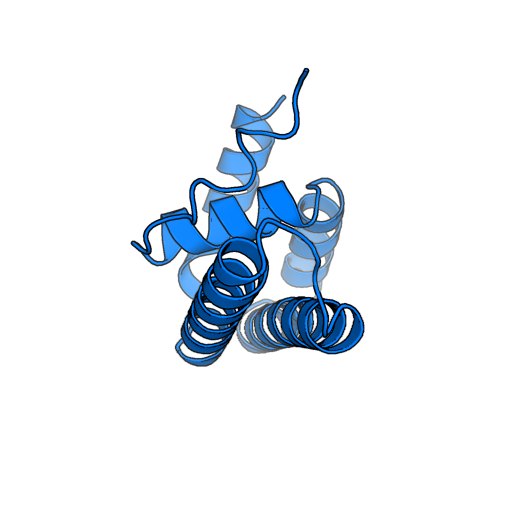.00 53.81 102 SER A O 1
ATOM 842 N N . ALA A 1 103 ? 15.226 -2.631 -5.462 1.00 52.75 103 ALA A N 1
ATOM 843 C CA . ALA A 1 103 ? 15.508 -1.847 -6.666 1.00 52.75 103 ALA A CA 1
ATOM 844 C C . ALA A 1 103 ? 15.263 -0.326 -6.554 1.00 52.75 103 ALA A C 1
ATOM 846 O O . ALA A 1 103 ? 15.405 0.386 -7.541 1.00 52.75 103 ALA A O 1
ATOM 847 N N . VAL A 1 104 ? 14.894 0.194 -5.379 1.00 49.16 104 VAL A N 1
ATOM 848 C CA . VAL A 1 104 ? 14.785 1.650 -5.145 1.00 49.16 104 VAL A CA 1
ATOM 849 C C . VAL A 1 104 ? 15.986 2.209 -4.373 1.00 49.16 104 VAL A C 1
ATOM 851 O O . VAL A 1 104 ? 16.067 3.414 -4.178 1.00 49.16 104 VAL A O 1
ATOM 854 N N . MET A 1 105 ? 16.941 1.367 -3.955 1.00 46.38 105 MET A N 1
ATOM 855 C CA . MET A 1 105 ? 18.210 1.843 -3.380 1.00 46.38 105 MET A CA 1
ATOM 856 C C . MET A 1 105 ? 19.242 2.274 -4.434 1.00 46.38 105 MET A C 1
ATOM 858 O O . MET A 1 105 ? 20.192 2.952 -4.069 1.00 46.38 105 MET A O 1
ATOM 862 N N . ASP A 1 106 ? 19.040 1.956 -5.717 1.00 41.09 106 ASP A N 1
ATOM 863 C CA . ASP A 1 106 ? 20.027 2.215 -6.782 1.00 41.09 106 ASP A CA 1
ATOM 864 C C . ASP A 1 106 ? 19.759 3.511 -7.585 1.00 41.09 106 ASP A C 1
ATOM 866 O O . ASP A 1 106 ? 20.272 3.674 -8.688 1.00 41.09 106 ASP A O 1
ATOM 870 N N . LEU A 1 107 ? 18.930 4.434 -7.074 1.00 42.88 107 LEU A N 1
ATOM 871 C CA . LEU A 1 107 ? 18.642 5.733 -7.720 1.00 42.88 107 LEU A CA 1
ATOM 872 C C . LEU A 1 107 ? 18.937 6.948 -6.820 1.00 42.88 107 LEU A C 1
ATOM 874 O O . LEU A 1 107 ? 18.459 8.048 -7.094 1.00 42.88 107 LEU A O 1
ATOM 878 N N . GLU A 1 108 ? 19.717 6.759 -5.756 1.00 34.12 108 GLU A N 1
ATOM 879 C CA . GLU A 1 108 ? 20.354 7.852 -5.012 1.00 34.12 108 GLU A CA 1
ATOM 880 C C . GLU A 1 108 ? 21.860 7.862 -5.329 1.00 34.12 108 GLU A C 1
ATOM 882 O O . GLU A 1 108 ? 22.665 7.411 -4.519 1.00 34.12 108 GLU A O 1
ATOM 887 N N . ASP A 1 109 ? 22.215 8.366 -6.516 1.00 36.94 109 ASP A N 1
ATOM 888 C CA . ASP A 1 109 ? 23.538 8.933 -6.835 1.00 36.94 109 ASP A CA 1
ATOM 889 C C . ASP A 1 109 ? 23.374 10.422 -7.192 1.00 36.94 109 ASP A C 1
ATOM 891 O O . ASP A 1 109 ? 22.494 10.742 -8.031 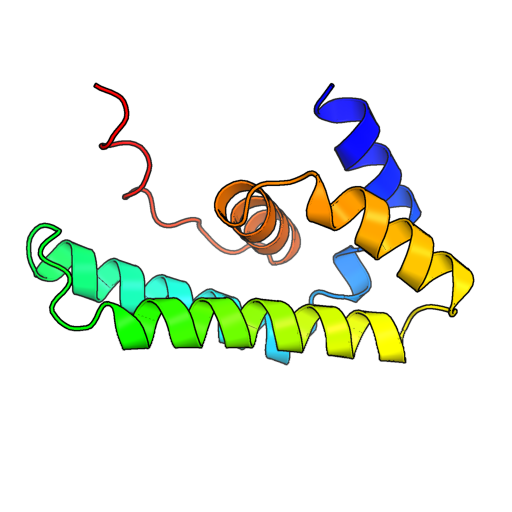1.00 36.94 109 ASP A O 1
#

Mean predicted aligned error: 6.87 Å

Sequence (109 aa):
MMQRRKLLLEILNIKQLVDIRVIEALKRLEQIDGLVQWYEGLNPFPHVKELAEGELKQSLEAAAHHQMTESEFSAFKRQWDQATPLEQRRYLCELAGLSYPSAVMDLED

Secondary structure (DSSP, 8-state):
-HHHHHHHHHHTTGGGG--HHHHHHHHHHHHHHHHHHHTTT--S-HHHHHHHHHHHHHHHHHHHHHHS-HHHHHHHHHHHTTS-HHHHHHHHHHHHTPPPPGGGGGG--

Radius of gyration: 14.54 Å; Cα contacts (8 Å, |Δi|>4): 67; chains: 1; bounding box: 39×23×38 Å

Foldseek 3Di:
DVVVLVVVCVVLVLLQLLDPQLVVLLVLLVVQVVVCVVVVNPNPCVVSNVVSLVSNVVSSLVSCVVPDDPVSSVVCCVSLVVDDSVRNSVVSCVSVVHDDPPVVVPPPD

Solvent-accessible surface area (backbone atoms only — not comparable to full-atom values): 6283 Å² total; per-residue (Å²): 117,68,68,64,54,53,50,52,43,56,73,68,45,50,65,73,35,62,37,74,63,30,50,51,30,51,52,51,45,49,54,50,50,54,50,25,53,72,49,75,63,56,56,91,50,59,67,59,53,54,47,40,54,49,48,30,51,51,36,38,52,51,36,34,64,74,76,39,55,73,68,53,40,54,53,48,50,65,58,51,74,73,42,53,74,66,56,47,51,53,52,52,27,60,68,67,74,45,85,74,78,69,82,73,69,82,75,81,126

pLDDT: mean 82.12, std 13.71, range [34.12, 94.56]

Organism: NCBI:txid74349